Protein AF-A0A9X4BYP3-F1 (afdb_monomer)

Foldseek 3Di:
DVVLVVLVVVLLVLQCVQDPPQFQKKKKKWFDDLVVLDIDIWIWTHHPNDIDTDDDDPVSVVSNRVSVNVSQVVVCVVPVDGFGMKMWMQGRVRDIDIDTHD

Mean predicted aligned error: 2.99 Å

pLDDT: mean 94.3, std 4.19, range [77.06, 98.38]

Secondary structure (DSSP, 8-state):
-HHHHHHHHHHHHHHHTTS-SS-SEEEEEEEEETTTTEEEEEEEEEETTEEEE-PPPHHHHHHHHHHHHHHHHHHHHHHS---SEEEEEE-TT--EEEEEE-

Solvent-accessible surface area (backbone atoms only — not comparable to full-atom values): 5780 Å² total; per-residue (Å²): 109,70,66,56,52,51,48,53,52,52,48,47,52,59,56,55,72,76,49,68,98,76,47,55,30,41,40,41,38,39,36,40,40,86,88,82,70,48,66,50,75,50,43,36,35,29,42,97,92,41,80,48,78,51,83,70,54,72,69,55,48,53,52,46,43,53,47,53,53,52,46,41,55,58,4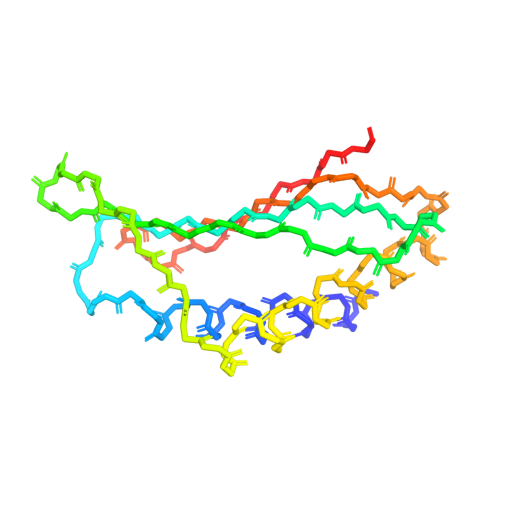6,21,77,77,68,78,51,63,54,40,34,41,37,42,36,30,44,68,82,69,50,75,48,78,50,79,41,106

Nearest PDB structures (foldseek):
  2ia1-assembly1_A  TM=8.231E-01  e=1.016E-07  Halalkalibacterium halodurans
  3i0t-assembly1_A  TM=8.239E-01  e=1.684E-07  Halalkalibacterium halodurans C-125
  8guo-assembly1_A  TM=7.993E-01  e=2.794E-07  Staphylococcus aureus subsp. aureus NCTC 8325
  8gup-assembly2_B  TM=7.292E-01  e=9.899E-07  Staphylococcus aureus subsp. aureus NCTC 8325
  2nyk-assembly1_A  TM=3.473E-01  e=1.931E+00  Murid betaherpesvirus 1

Radius of gyration: 13.46 Å; Cα contacts (8 Å, |Δi|>4): 159; chains: 1; bounding box: 32×26×36 Å

InterPro domains:
  IPR036170 Immunity protein YezG-like superfamily [SSF160424] (3-102)

Organism: NCBI:txid2745512

Sequence (102 aa):
MKEQLDILNTLASLIYEQAPGSCDEIVYKAKTDPDEGWVESSFFYHKDGERHSVFLTDACESEASELVSKLNEVMFAYTGGRWRSFVLKFDSNLKVSTDFNY

Structure (mmCIF, N/CA/C/O backbone):
data_AF-A0A9X4BYP3-F1
#
_entry.id   AF-A0A9X4BYP3-F1
#
loop_
_atom_site.group_PDB
_atom_site.id
_atom_site.type_symbol
_atom_site.label_atom_id
_atom_site.label_alt_id
_atom_site.label_comp_id
_atom_site.label_asym_id
_atom_site.label_entity_id
_atom_site.label_seq_id
_atom_site.pdbx_PDB_ins_code
_atom_site.Cartn_x
_atom_site.Cartn_y
_atom_site.Cartn_z
_atom_site.occupancy
_atom_site.B_iso_or_equiv
_atom_site.auth_seq_id
_atom_site.auth_comp_id
_atom_site.auth_asym_id
_atom_site.auth_atom_id
_atom_site.pdbx_PDB_model_num
ATOM 1 N N . MET A 1 1 ? 12.436 -10.957 -5.965 1.00 79.62 1 MET A N 1
ATOM 2 C CA . MET A 1 1 ? 11.567 -11.564 -4.924 1.00 79.62 1 MET A CA 1
ATOM 3 C C . MET A 1 1 ? 11.840 -11.023 -3.518 1.00 79.62 1 MET A C 1
ATOM 5 O O . MET A 1 1 ? 10.906 -10.500 -2.935 1.00 79.62 1 MET A O 1
ATOM 9 N N . LYS A 1 2 ? 13.074 -11.074 -2.980 1.00 91.31 2 LYS A N 1
ATOM 10 C CA . LYS A 1 2 ? 13.389 -10.487 -1.654 1.00 91.31 2 LYS A CA 1
ATOM 11 C C . LYS A 1 2 ? 13.046 -8.992 -1.568 1.00 91.31 2 LYS A C 1
ATOM 13 O O . LYS A 1 2 ? 12.302 -8.590 -0.692 1.00 91.31 2 LYS A O 1
ATOM 18 N N . GLU A 1 3 ? 13.489 -8.211 -2.551 1.00 94.56 3 GLU A N 1
ATOM 19 C CA . GLU A 1 3 ? 13.225 -6.766 -2.594 1.00 94.56 3 GLU A CA 1
ATOM 20 C C . GLU A 1 3 ? 11.729 -6.416 -2.673 1.00 94.56 3 GLU A C 1
ATOM 22 O O . GLU A 1 3 ? 11.283 -5.484 -2.016 1.00 94.56 3 GLU A O 1
ATOM 27 N N . GLN A 1 4 ? 10.938 -7.189 -3.426 1.00 95.00 4 GLN A N 1
ATOM 28 C CA . GLN A 1 4 ? 9.481 -7.018 -3.481 1.00 95.00 4 GLN A CA 1
ATOM 29 C C . GLN A 1 4 ? 8.858 -7.187 -2.089 1.00 95.00 4 GLN A C 1
ATOM 31 O O . GLN A 1 4 ? 8.014 -6.391 -1.690 1.00 95.00 4 GLN A O 1
ATOM 36 N N . LEU A 1 5 ? 9.278 -8.221 -1.355 1.00 95.31 5 LEU A N 1
ATOM 37 C CA . LEU A 1 5 ? 8.778 -8.487 -0.012 1.00 95.31 5 LEU A CA 1
ATOM 38 C C . LEU A 1 5 ? 9.211 -7.398 0.979 1.00 95.31 5 LEU A C 1
ATOM 40 O O . LEU A 1 5 ? 8.400 -6.977 1.796 1.00 95.31 5 LEU A O 1
ATOM 44 N N . ASP A 1 6 ? 10.448 -6.908 0.875 1.00 97.62 6 ASP A N 1
ATOM 45 C CA . ASP A 1 6 ? 10.950 -5.813 1.712 1.00 97.62 6 ASP A CA 1
ATOM 46 C C . ASP A 1 6 ? 10.122 -4.531 1.497 1.00 97.62 6 ASP A C 1
ATOM 48 O O . ASP A 1 6 ? 9.674 -3.926 2.467 1.00 97.62 6 ASP A O 1
ATOM 52 N N . ILE A 1 7 ? 9.825 -4.167 0.241 1.00 97.94 7 ILE A N 1
ATOM 53 C CA . ILE A 1 7 ? 8.970 -3.010 -0.085 1.00 97.94 7 ILE A CA 1
ATOM 54 C C . ILE A 1 7 ? 7.559 -3.187 0.486 1.00 97.94 7 ILE A C 1
ATOM 56 O O . ILE A 1 7 ? 7.028 -2.267 1.106 1.00 97.94 7 ILE A O 1
ATOM 60 N N . LEU A 1 8 ? 6.957 -4.367 0.306 1.00 97.62 8 LEU A N 1
ATOM 61 C CA . LEU A 1 8 ? 5.619 -4.662 0.823 1.00 97.62 8 LEU A CA 1
ATOM 62 C C . LEU A 1 8 ? 5.560 -4.591 2.354 1.00 97.62 8 LEU A C 1
ATOM 64 O O . LEU A 1 8 ? 4.586 -4.074 2.892 1.00 97.62 8 LEU A O 1
ATOM 68 N N . ASN A 1 9 ? 6.592 -5.065 3.053 1.00 97.25 9 ASN A N 1
ATOM 69 C CA . ASN A 1 9 ? 6.662 -5.008 4.513 1.00 97.25 9 ASN A CA 1
ATOM 70 C C . ASN A 1 9 ? 6.822 -3.573 5.033 1.00 97.25 9 ASN A C 1
ATOM 72 O O . ASN A 1 9 ? 6.174 -3.204 6.017 1.00 97.25 9 ASN A O 1
ATOM 76 N N . THR A 1 10 ? 7.650 -2.758 4.372 1.00 98.00 10 THR A N 1
ATOM 77 C CA . THR A 1 10 ? 7.801 -1.337 4.716 1.00 98.00 10 THR A CA 1
ATOM 78 C C . THR A 1 10 ? 6.492 -0.593 4.486 1.00 98.00 10 THR A C 1
ATOM 80 O O . THR A 1 10 ? 6.003 0.072 5.396 1.00 98.00 10 THR A O 1
ATOM 83 N N . LEU A 1 11 ? 5.869 -0.779 3.316 1.00 98.12 11 LEU A N 1
ATOM 84 C CA . LEU A 1 11 ? 4.580 -0.168 3.001 1.00 98.12 11 LEU A CA 1
ATOM 85 C C . LEU A 1 11 ? 3.501 -0.606 3.997 1.00 98.12 11 LEU A C 1
ATOM 87 O O . LEU A 1 11 ? 2.713 0.215 4.454 1.00 98.12 11 LEU A O 1
ATOM 91 N N . ALA A 1 12 ? 3.483 -1.885 4.377 1.00 97.31 12 ALA A N 1
ATOM 92 C CA . ALA A 1 12 ? 2.529 -2.380 5.353 1.00 97.31 12 ALA A CA 1
ATOM 93 C C . ALA A 1 12 ? 2.696 -1.725 6.728 1.00 97.31 12 ALA A C 1
ATOM 95 O O . ALA A 1 12 ? 1.712 -1.276 7.312 1.00 97.31 12 ALA A O 1
ATOM 96 N N . SER A 1 13 ? 3.927 -1.615 7.221 1.00 96.50 13 SER A N 1
ATOM 97 C CA . SER A 1 13 ? 4.201 -0.942 8.496 1.00 96.50 13 SER A CA 1
ATOM 98 C C . SER A 1 13 ? 3.756 0.523 8.456 1.00 96.50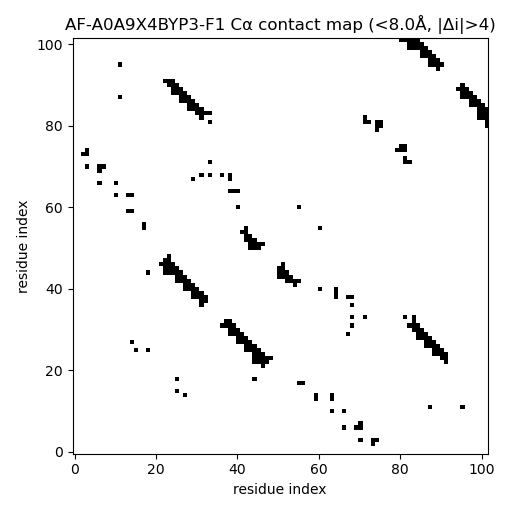 13 SER A C 1
ATOM 100 O O . SER A 1 13 ? 3.019 0.965 9.333 1.00 96.50 13 SER A O 1
ATOM 102 N N . LEU A 1 14 ? 4.110 1.234 7.381 1.00 97.19 14 LEU A N 1
ATOM 103 C CA . LEU A 1 14 ? 3.775 2.642 7.185 1.00 97.19 14 LEU A CA 1
ATOM 104 C C . LEU A 1 14 ? 2.257 2.886 7.206 1.00 97.19 14 LEU A C 1
ATOM 106 O O . LEU A 1 14 ? 1.774 3.780 7.895 1.00 97.19 14 LEU A O 1
ATOM 110 N N . ILE A 1 15 ? 1.494 2.069 6.472 1.00 97.25 15 ILE A N 1
ATOM 111 C CA . ILE A 1 15 ? 0.032 2.184 6.389 1.00 97.25 15 ILE A CA 1
ATOM 112 C C . ILE A 1 15 ? -0.640 1.797 7.707 1.00 97.25 15 ILE A C 1
ATOM 114 O O . ILE A 1 15 ? -1.610 2.439 8.113 1.00 97.25 15 ILE A O 1
ATOM 118 N N . TYR A 1 16 ? -0.137 0.765 8.384 1.00 95.56 16 TYR A N 1
ATOM 119 C CA . TYR A 1 16 ? -0.679 0.325 9.666 1.00 95.56 16 TYR A CA 1
ATOM 120 C C . TYR A 1 16 ? -0.610 1.432 10.728 1.00 95.56 16 TYR A C 1
ATOM 122 O O . TYR A 1 16 ? -1.572 1.632 11.466 1.00 95.56 16 TYR A O 1
ATOM 130 N N . GLU A 1 17 ? 0.478 2.205 10.754 1.00 95.12 17 GLU A N 1
ATOM 131 C CA . GLU A 1 17 ? 0.665 3.323 11.690 1.00 95.12 17 GLU A CA 1
ATOM 132 C C . GLU A 1 17 ? -0.328 4.483 11.491 1.00 95.12 17 GLU A C 1
ATOM 134 O O . GLU A 1 17 ? -0.501 5.300 12.395 1.00 95.12 17 GLU A O 1
ATOM 139 N N . GLN A 1 18 ? -1.007 4.560 10.340 1.00 95.44 18 GLN A N 1
ATOM 140 C CA . GLN A 1 18 ? -2.015 5.595 10.069 1.00 95.44 18 GLN A CA 1
ATOM 141 C C . GLN A 1 18 ? -3.413 5.224 10.586 1.00 95.44 18 GLN A C 1
ATOM 143 O O . GLN A 1 18 ? -4.298 6.079 10.659 1.00 95.44 18 GLN A O 1
ATOM 148 N N . ALA A 1 19 ? -3.639 3.956 10.934 1.00 93.25 19 ALA A N 1
ATOM 149 C CA . ALA A 1 19 ? -4.901 3.494 11.495 1.00 93.25 19 ALA A CA 1
ATOM 150 C C . ALA A 1 19 ? -4.893 3.590 13.031 1.00 93.25 19 ALA A C 1
ATOM 152 O O . ALA A 1 19 ? -3.846 3.454 13.668 1.00 93.25 19 ALA A O 1
ATOM 153 N N . PRO A 1 20 ? -6.058 3.771 13.679 1.00 89.38 20 PRO A N 1
ATOM 154 C CA . PRO A 1 20 ? -6.131 3.634 15.126 1.00 89.38 20 PRO A CA 1
ATOM 155 C C . PRO A 1 20 ? -5.841 2.182 15.546 1.00 89.38 20 PRO A C 1
ATOM 157 O O . PRO A 1 20 ? -6.177 1.237 14.839 1.00 89.38 20 PRO A O 1
ATOM 160 N N . GLY A 1 21 ? -5.274 1.989 16.741 1.00 81.31 21 GLY A N 1
ATOM 161 C CA . GLY A 1 21 ? -4.766 0.680 17.187 1.00 81.31 21 GLY A CA 1
ATOM 162 C C . GLY A 1 21 ? -5.792 -0.458 17.329 1.00 81.31 21 GLY A C 1
ATOM 163 O O . GLY A 1 21 ? -5.392 -1.601 17.517 1.00 81.31 21 GLY A O 1
ATOM 164 N N . SER A 1 22 ? -7.098 -0.179 17.248 1.00 86.12 22 SER A N 1
ATOM 165 C CA . SER A 1 22 ? -8.156 -1.198 17.206 1.00 86.12 22 SER A CA 1
ATOM 166 C C . SER A 1 22 ? -9.088 -0.933 16.018 1.00 86.12 22 SER A C 1
ATOM 168 O O . SER A 1 22 ? -9.923 -0.023 16.083 1.00 86.12 22 SER A O 1
ATOM 170 N N . CYS A 1 23 ? -8.931 -1.718 14.952 1.00 91.44 23 CYS A N 1
ATOM 171 C CA . CYS A 1 23 ? -9.750 -1.683 13.738 1.00 91.44 23 CYS A CA 1
ATOM 172 C C . CYS A 1 23 ? -10.133 -3.105 13.321 1.00 91.44 23 CYS A C 1
ATOM 174 O O . CYS A 1 23 ? -9.377 -4.047 13.553 1.00 91.44 23 CYS A O 1
ATOM 176 N N . ASP A 1 24 ? -11.274 -3.234 12.653 1.00 93.50 24 ASP A N 1
ATOM 177 C CA . ASP A 1 24 ? -11.733 -4.487 12.050 1.00 93.50 24 ASP A CA 1
ATOM 178 C C . ASP A 1 24 ? -10.978 -4.779 10.744 1.00 93.50 24 ASP A C 1
ATOM 180 O O . ASP A 1 24 ? -10.723 -5.932 10.392 1.00 93.50 24 ASP A O 1
ATOM 184 N N . GLU A 1 25 ? -10.633 -3.719 10.009 1.00 96.25 25 GLU A N 1
ATOM 185 C CA . GLU A 1 25 ? -9.963 -3.790 8.715 1.00 96.25 25 GLU A CA 1
ATOM 186 C C . GLU A 1 25 ? -9.226 -2.481 8.423 1.00 96.25 25 GLU A C 1
ATOM 188 O O . GLU A 1 25 ? -9.718 -1.401 8.751 1.00 96.25 25 GLU A O 1
ATOM 193 N N . ILE A 1 26 ? -8.084 -2.566 7.745 1.00 97.31 26 ILE A N 1
ATOM 194 C CA . ILE A 1 26 ? -7.382 -1.411 7.172 1.00 97.31 26 ILE A CA 1
ATOM 195 C C . ILE A 1 26 ? -7.197 -1.670 5.683 1.00 97.31 26 ILE A C 1
ATOM 197 O O . ILE A 1 26 ? -6.780 -2.762 5.295 1.00 97.31 26 ILE A O 1
ATOM 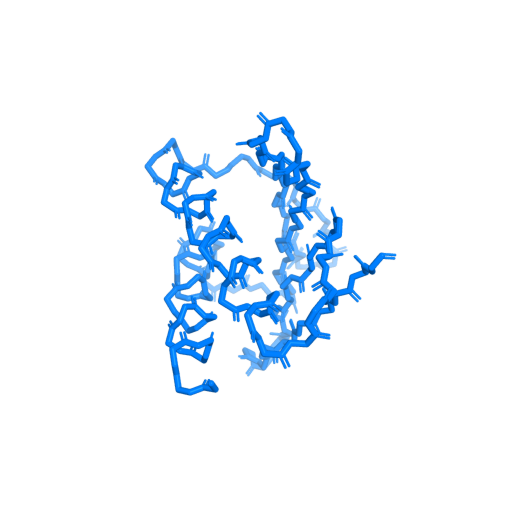201 N N . VAL A 1 27 ? -7.490 -0.676 4.847 1.00 97.81 27 VAL A N 1
ATOM 202 C CA . VAL A 1 27 ? -7.369 -0.788 3.395 1.00 97.81 27 VAL A CA 1
ATOM 203 C C . VAL A 1 27 ? -6.660 0.430 2.825 1.00 97.81 27 VAL A C 1
ATOM 205 O O . VAL A 1 27 ? -7.120 1.566 2.948 1.00 97.81 27 VAL A O 1
ATOM 208 N N . TYR A 1 28 ? -5.574 0.160 2.115 1.00 98.38 28 TYR A N 1
ATOM 209 C CA . TYR A 1 28 ? -4.880 1.114 1.268 1.00 98.38 28 TYR A CA 1
ATOM 210 C C . TYR A 1 28 ? -5.031 0.695 -0.192 1.00 98.38 28 TYR A C 1
ATOM 212 O O . TYR A 1 28 ? -4.899 -0.482 -0.536 1.00 98.38 28 TYR A O 1
ATOM 220 N N . LYS A 1 29 ? -5.333 1.658 -1.059 1.00 98.19 29 LYS A N 1
ATOM 221 C CA . LYS A 1 29 ? -5.448 1.445 -2.502 1.00 98.19 29 LYS A CA 1
ATOM 222 C C . LYS A 1 29 ? -4.580 2.454 -3.217 1.00 98.19 29 LYS A C 1
ATOM 224 O O . LYS A 1 29 ? -4.698 3.644 -2.940 1.00 98.19 29 LYS A O 1
ATOM 229 N N . ALA A 1 30 ? -3.803 1.984 -4.179 1.00 97.56 30 ALA A N 1
ATOM 230 C CA . ALA A 1 30 ? -3.043 2.824 -5.082 1.00 97.56 30 ALA A CA 1
ATOM 231 C C . ALA A 1 30 ? -3.442 2.547 -6.531 1.00 97.56 30 ALA A C 1
ATOM 233 O O . ALA A 1 30 ? -3.682 1.401 -6.921 1.00 97.56 30 ALA A O 1
ATOM 234 N N . LYS A 1 31 ? -3.492 3.603 -7.332 1.00 96.94 31 LYS A N 1
ATOM 235 C CA . LYS A 1 31 ? -3.503 3.546 -8.788 1.00 96.94 31 LYS A CA 1
ATOM 236 C C . LYS A 1 31 ? -2.215 4.156 -9.292 1.00 96.94 31 LYS A C 1
ATOM 238 O O . LYS A 1 31 ? -1.729 5.130 -8.726 1.00 96.94 31 LYS A O 1
ATOM 243 N N . THR A 1 32 ? -1.688 3.584 -10.355 1.00 93.38 32 THR A N 1
ATOM 244 C CA . THR A 1 32 ? -0.431 4.025 -10.941 1.00 93.38 32 THR A CA 1
ATOM 245 C C . THR A 1 32 ? -0.616 4.219 -12.425 1.00 93.38 32 THR A C 1
ATOM 247 O O . THR A 1 32 ? -1.184 3.349 -13.096 1.00 93.38 32 THR A O 1
ATOM 250 N N . ASP A 1 33 ? -0.042 5.292 -12.944 1.00 89.69 33 ASP A N 1
ATOM 251 C CA . ASP A 1 33 ? 0.284 5.383 -14.355 1.00 89.69 33 ASP A CA 1
ATOM 252 C C . ASP A 1 33 ? 1.801 5.308 -14.514 1.00 89.69 33 ASP A C 1
ATOM 254 O O . ASP A 1 33 ? 2.500 6.293 -14.287 1.00 89.69 33 ASP A O 1
ATOM 258 N N . PRO A 1 34 ? 2.344 4.138 -14.877 1.00 77.06 34 PRO A N 1
ATOM 259 C CA . PRO A 1 34 ? 3.775 3.987 -15.093 1.00 77.06 34 PRO A CA 1
ATOM 260 C C . PRO A 1 34 ? 4.308 4.738 -16.320 1.00 77.06 34 PRO A C 1
ATOM 262 O O . PRO A 1 34 ? 5.526 4.819 -16.486 1.00 77.06 34 PRO A O 1
ATOM 265 N N . ASP A 1 35 ? 3.432 5.204 -17.213 1.00 82.94 35 ASP A N 1
ATOM 266 C CA . ASP A 1 35 ? 3.816 5.942 -18.417 1.00 82.94 35 ASP A CA 1
ATOM 267 C C . ASP A 1 35 ? 3.962 7.437 -18.095 1.00 82.94 35 ASP A C 1
ATOM 269 O O . ASP A 1 35 ? 4.910 8.078 -18.548 1.00 82.94 35 ASP A O 1
ATOM 273 N N . GLU A 1 36 ? 3.078 7.972 -17.248 1.00 85.81 36 GLU A N 1
ATOM 274 C CA . GLU A 1 36 ? 3.124 9.364 -16.774 1.00 85.81 36 GLU A CA 1
ATOM 275 C C . GLU A 1 36 ? 3.855 9.543 -15.428 1.00 85.81 36 GLU A C 1
ATOM 277 O O . GLU A 1 36 ? 4.189 10.662 -15.042 1.00 85.81 36 GLU A O 1
ATOM 282 N N . GLY A 1 37 ? 4.141 8.449 -14.721 1.00 84.75 37 GLY A N 1
ATOM 283 C CA . GLY A 1 37 ? 4.918 8.425 -13.482 1.00 84.75 37 GLY A CA 1
ATOM 284 C C . GLY A 1 37 ? 4.169 8.899 -12.235 1.00 84.75 37 GLY A C 1
ATOM 285 O O . GLY A 1 37 ? 4.818 9.237 -11.246 1.00 84.75 37 GLY A O 1
ATOM 286 N N . TRP A 1 38 ? 2.834 8.946 -12.255 1.00 91.00 38 TRP A N 1
ATOM 287 C CA . TR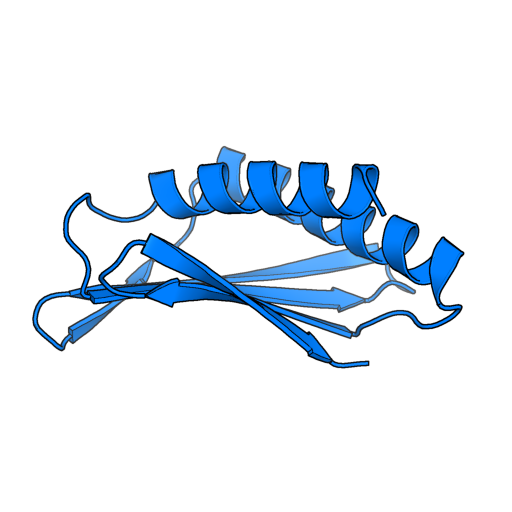P A 1 38 ? 2.041 9.353 -11.094 1.00 91.00 38 TRP A CA 1
ATOM 288 C C . TRP A 1 38 ? 1.470 8.164 -10.317 1.00 91.00 38 TRP A C 1
ATOM 290 O O . TRP A 1 38 ? 1.174 7.096 -10.865 1.00 91.00 38 TRP A O 1
ATOM 300 N N . VAL A 1 39 ? 1.277 8.391 -9.016 1.00 94.69 39 VAL A N 1
ATOM 301 C CA . VAL A 1 39 ? 0.566 7.501 -8.096 1.00 94.69 39 VAL A CA 1
ATOM 302 C C . VAL A 1 39 ? -0.561 8.290 -7.445 1.00 94.69 39 VAL A C 1
ATOM 304 O O . VAL A 1 39 ? -0.336 9.360 -6.892 1.00 94.69 39 VAL A O 1
ATOM 307 N N . GLU A 1 40 ? -1.773 7.754 -7.508 1.00 95.00 40 GLU A N 1
ATOM 308 C CA . GLU A 1 40 ? -2.922 8.246 -6.750 1.00 95.00 40 GLU A CA 1
ATOM 309 C C . GLU A 1 40 ? -3.240 7.217 -5.669 1.00 95.00 40 GLU A C 1
ATOM 311 O O . GLU A 1 40 ? -3.272 6.015 -5.952 1.00 95.00 40 GLU A O 1
ATOM 316 N N . SER A 1 41 ? -3.495 7.655 -4.436 1.00 95.50 41 SER A N 1
ATOM 317 C CA . SER A 1 41 ? -3.783 6.733 -3.342 1.00 95.50 41 SER A CA 1
ATOM 318 C C . SER A 1 41 ? -5.020 7.104 -2.532 1.00 95.50 41 SER A C 1
ATOM 320 O O . SER A 1 41 ? -5.484 8.240 -2.523 1.00 95.50 41 SER A O 1
ATOM 322 N N . SER A 1 42 ? -5.603 6.104 -1.876 1.00 97.00 42 SER A N 1
ATOM 323 C CA . SER A 1 42 ? -6.700 6.289 -0.932 1.00 97.00 42 SER A CA 1
ATOM 324 C C . SER A 1 42 ? -6.558 5.328 0.236 1.00 97.00 42 SER A C 1
ATOM 326 O O . SER A 1 42 ? -6.107 4.190 0.077 1.00 97.00 42 SER A O 1
ATOM 328 N N . PHE A 1 43 ? -6.989 5.786 1.405 1.00 97.94 43 PHE A N 1
ATOM 329 C CA . PHE A 1 43 ? -6.903 5.044 2.649 1.00 97.94 43 PHE A CA 1
ATOM 330 C C . PHE A 1 43 ? -8.238 5.080 3.392 1.00 97.94 43 PHE A C 1
ATOM 332 O O . PHE A 1 43 ? -8.955 6.086 3.411 1.00 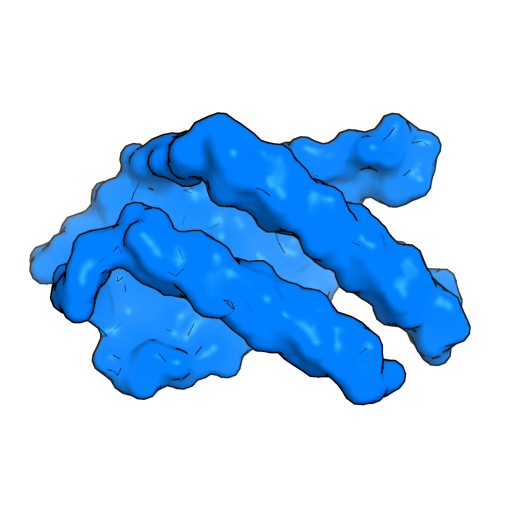97.94 43 PHE A O 1
ATOM 339 N N . PHE A 1 44 ? -8.605 3.949 3.980 1.00 97.50 44 PHE A N 1
ATOM 340 C CA . PHE A 1 44 ? -9.708 3.871 4.923 1.00 97.50 44 PHE A CA 1
ATOM 341 C C . PHE A 1 44 ? -9.522 2.693 5.872 1.00 97.50 44 PHE A C 1
ATOM 343 O O . PHE A 1 44 ? -8.795 1.744 5.581 1.00 97.50 44 PHE A O 1
ATOM 350 N N . TYR A 1 45 ? -10.238 2.732 6.985 1.00 97.06 45 TYR A N 1
ATOM 351 C CA . TYR A 1 45 ? -10.332 1.620 7.920 1.00 97.06 45 TYR A CA 1
ATOM 352 C C . TYR A 1 45 ? -11.788 1.380 8.317 1.00 97.06 45 TYR A C 1
ATOM 354 O O . TYR A 1 45 ? -12.629 2.276 8.199 1.00 97.06 45 TYR A O 1
ATOM 362 N N . HIS A 1 46 ? -12.082 0.163 8.764 1.00 96.19 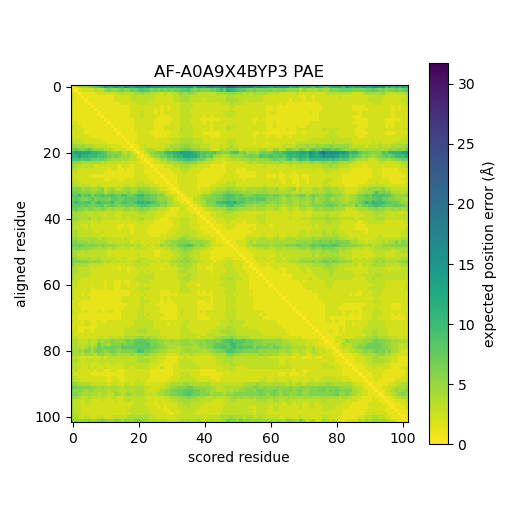46 HIS A N 1
ATOM 363 C CA . HIS A 1 46 ? -13.342 -0.177 9.412 1.00 96.19 46 HIS A CA 1
ATOM 364 C C . HIS A 1 46 ? -13.130 -0.288 10.916 1.00 96.19 46 HIS A C 1
ATOM 366 O O . HIS A 1 46 ? -12.164 -0.909 11.365 1.00 96.19 46 HIS A O 1
ATOM 372 N N . LYS A 1 47 ? -14.023 0.322 11.689 1.00 94.38 47 LYS A N 1
ATOM 373 C CA . LYS A 1 47 ? -14.031 0.229 13.143 1.00 94.38 47 LYS A CA 1
ATOM 374 C C . LYS A 1 47 ? -15.467 0.211 13.639 1.00 94.38 47 LYS A C 1
ATOM 376 O O . LYS A 1 47 ? -16.262 1.048 13.225 1.00 94.38 47 LYS A O 1
ATOM 381 N N . ASP A 1 48 ? -15.783 -0.745 14.506 1.00 92.62 48 ASP A N 1
ATOM 382 C CA . ASP A 1 48 ? -17.124 -0.929 15.068 1.00 92.62 48 ASP A CA 1
ATOM 383 C C . ASP A 1 48 ? -18.199 -1.077 13.965 1.00 92.62 48 ASP A C 1
ATOM 385 O O . ASP A 1 48 ? -19.345 -0.654 14.112 1.00 92.62 48 ASP A O 1
ATOM 389 N N . GLY A 1 49 ? -17.819 -1.678 12.828 1.00 91.06 49 GLY A N 1
ATOM 390 C CA . GLY A 1 49 ? -18.683 -1.842 11.653 1.00 91.06 49 GLY A CA 1
ATOM 391 C C . GLY A 1 49 ? -18.868 -0.588 10.784 1.00 91.06 49 GLY A C 1
ATOM 392 O O . GLY A 1 49 ? -19.549 -0.664 9.759 1.00 91.06 49 GLY A O 1
ATOM 393 N N . GLU A 1 50 ? -18.254 0.543 11.135 1.00 95.12 50 GLU A N 1
ATOM 394 C CA . GLU A 1 50 ? -18.308 1.789 10.365 1.00 95.12 50 GLU A CA 1
ATOM 395 C C . GLU A 1 50 ? -17.045 2.003 9.529 1.00 95.12 50 GLU A C 1
ATOM 397 O O . GLU A 1 50 ? -15.932 1.677 9.940 1.00 95.12 50 GLU A O 1
ATOM 402 N N . ARG A 1 51 ? -17.210 2.574 8.330 1.00 96.62 51 ARG A N 1
ATOM 403 C CA . ARG A 1 51 ? -16.095 2.918 7.442 1.00 96.62 51 ARG A CA 1
ATOM 404 C C . ARG A 1 51 ? -15.629 4.347 7.694 1.00 96.62 51 ARG A C 1
ATOM 406 O O . ARG A 1 51 ? -16.379 5.293 7.462 1.00 96.62 51 ARG A O 1
ATOM 413 N N . HIS A 1 52 ? -14.350 4.506 8.009 1.00 96.69 52 HIS A N 1
ATOM 414 C CA . HIS A 1 52 ? -13.689 5.797 8.150 1.00 96.69 52 HIS A CA 1
ATOM 415 C C . HIS A 1 52 ? -12.701 6.017 7.005 1.00 96.69 52 HIS A C 1
ATOM 417 O O . HIS A 1 52 ? -11.658 5.370 6.928 1.00 96.69 52 HIS A O 1
ATOM 423 N N . SER A 1 53 ? -13.032 6.941 6.105 1.00 96.50 53 SER A N 1
ATOM 424 C CA . SER A 1 53 ? -12.116 7.410 5.065 1.00 96.50 53 SER A CA 1
ATOM 425 C C . SER A 1 53 ? -11.391 8.655 5.553 1.00 96.50 53 SER A C 1
ATOM 427 O O . SER A 1 53 ? -12.023 9.675 5.816 1.00 96.50 53 SER A O 1
ATOM 429 N N . VAL A 1 54 ? -10.073 8.550 5.684 1.00 94.88 54 VAL A N 1
ATOM 430 C CA . VAL A 1 54 ? -9.203 9.630 6.153 1.00 94.88 54 VAL A CA 1
ATOM 431 C C . VAL A 1 54 ? -8.014 9.764 5.212 1.00 94.88 54 VAL A C 1
ATOM 433 O O . VAL A 1 54 ? -7.648 8.811 4.523 1.00 94.88 54 VAL A O 1
ATOM 436 N N . PHE A 1 55 ? -7.428 10.954 5.177 1.00 94.81 55 PHE A N 1
ATOM 437 C CA . PHE A 1 55 ? -6.185 11.177 4.452 1.00 94.81 55 PHE A CA 1
ATOM 438 C C . PHE A 1 55 ? -5.009 10.608 5.243 1.00 94.81 55 PHE A C 1
ATOM 440 O O . PHE A 1 55 ? -5.018 10.616 6.477 1.00 94.81 55 PHE A O 1
ATOM 447 N N . LEU A 1 56 ? -4.009 10.116 4.516 1.00 96.56 56 LEU A N 1
ATOM 448 C CA . LEU A 1 56 ? -2.697 9.842 5.087 1.00 96.56 56 LEU A CA 1
ATOM 449 C C . LEU A 1 56 ? -2.048 11.175 5.483 1.00 96.56 56 LEU A C 1
ATOM 451 O O . LEU A 1 56 ? -2.416 12.235 4.976 1.00 96.56 56 LEU A O 1
ATOM 455 N N . THR A 1 57 ? -1.077 11.132 6.388 1.00 96.94 57 THR A N 1
ATOM 456 C CA . THR A 1 57 ? -0.195 12.291 6.591 1.00 96.94 57 THR A CA 1
ATOM 457 C C . THR A 1 57 ? 0.649 12.542 5.337 1.00 96.94 57 THR A C 1
ATOM 459 O O . THR A 1 57 ? 1.044 11.580 4.684 1.00 96.94 57 THR A O 1
ATOM 462 N N . ASP A 1 58 ? 0.995 13.800 5.035 1.00 95.69 58 ASP A N 1
ATOM 463 C CA . ASP A 1 58 ? 1.792 14.155 3.842 1.00 95.69 58 ASP A CA 1
ATOM 464 C C . ASP A 1 58 ? 3.095 13.338 3.732 1.00 95.69 58 ASP A C 1
ATOM 466 O O . ASP A 1 58 ? 3.481 12.889 2.653 1.00 95.69 58 ASP A O 1
ATOM 470 N N . ALA A 1 59 ? 3.764 13.102 4.868 1.00 96.38 59 ALA A N 1
ATOM 471 C CA . ALA A 1 59 ? 4.977 12.288 4.928 1.00 96.38 59 ALA A CA 1
ATOM 472 C C . ALA A 1 59 ? 4.704 10.823 4.547 1.00 96.38 59 ALA A C 1
ATOM 474 O O . ALA A 1 59 ? 5.425 10.253 3.730 1.00 96.38 59 ALA A O 1
ATOM 475 N N . CYS A 1 60 ? 3.637 10.233 5.099 1.00 96.88 60 CYS A N 1
ATOM 476 C CA . CYS A 1 60 ? 3.223 8.875 4.767 1.00 96.88 60 CYS A CA 1
ATOM 477 C C . CYS A 1 60 ? 2.781 8.760 3.303 1.00 96.88 60 CYS A C 1
ATOM 479 O O . CYS A 1 60 ? 3.147 7.799 2.636 1.00 96.88 60 CYS A O 1
ATOM 481 N N . GLU A 1 61 ? 2.028 9.729 2.781 1.00 96.56 61 GLU A N 1
ATOM 482 C CA . GLU A 1 61 ? 1.575 9.723 1.389 1.00 96.56 61 GLU A CA 1
ATOM 483 C C . GLU A 1 61 ? 2.749 9.778 0.403 1.00 96.56 61 GLU A C 1
ATOM 485 O O . GLU A 1 61 ? 2.784 8.998 -0.555 1.00 96.56 61 GLU A O 1
ATOM 490 N N . SER A 1 62 ? 3.734 10.645 0.662 1.00 96.38 62 SER A N 1
ATOM 491 C CA . SER A 1 62 ? 4.949 10.747 -0.151 1.00 96.38 62 SER A CA 1
ATOM 492 C C . SER A 1 62 ? 5.731 9.432 -0.149 1.00 96.38 62 SER A C 1
ATOM 494 O O . SER A 1 62 ? 6.035 8.890 -1.212 1.00 96.38 62 SER A O 1
ATOM 496 N N . GLU A 1 63 ? 6.008 8.875 1.033 1.00 97.81 63 GLU A N 1
ATOM 497 C CA . GLU A 1 63 ? 6.781 7.636 1.162 1.00 97.81 63 GLU A CA 1
ATOM 498 C C . GLU A 1 63 ? 6.033 6.426 0.578 1.00 97.81 63 GLU A C 1
ATOM 500 O O . GLU A 1 63 ? 6.616 5.617 -0.148 1.00 97.81 63 GLU A O 1
ATOM 505 N N . ALA A 1 64 ? 4.720 6.322 0.809 1.00 97.69 64 ALA A N 1
ATOM 506 C CA . ALA A 1 64 ? 3.892 5.273 0.223 1.00 97.69 64 ALA A CA 1
ATOM 507 C C . ALA A 1 64 ? 3.916 5.332 -1.312 1.00 97.69 64 ALA A C 1
ATOM 509 O O . ALA A 1 64 ? 4.061 4.297 -1.962 1.00 97.69 64 ALA A O 1
ATOM 510 N N . SER A 1 65 ? 3.821 6.528 -1.897 1.00 96.25 65 SER A N 1
ATOM 511 C CA . SER A 1 65 ? 3.824 6.720 -3.353 1.00 96.25 65 SER A CA 1
ATOM 512 C C . SER A 1 65 ? 5.156 6.319 -3.995 1.00 96.25 65 SER A C 1
ATOM 514 O O . SER A 1 65 ? 5.174 5.666 -5.046 1.00 96.25 65 SER A O 1
ATOM 516 N N . GLU A 1 66 ? 6.278 6.635 -3.345 1.00 96.69 66 GLU A N 1
ATOM 517 C CA . GLU A 1 66 ? 7.608 6.192 -3.775 1.00 96.69 66 GLU A CA 1
ATOM 518 C C . GLU A 1 66 ? 7.746 4.665 -3.709 1.00 96.69 66 GLU A C 1
ATOM 520 O O . GLU A 1 66 ? 8.202 4.034 -4.669 1.00 96.69 66 GLU A O 1
ATOM 525 N N . LEU A 1 67 ? 7.297 4.046 -2.611 1.00 98.00 67 LEU A N 1
ATOM 526 C CA . LEU A 1 67 ? 7.317 2.591 -2.437 1.00 98.00 67 LEU A CA 1
ATOM 527 C C . LEU A 1 67 ? 6.442 1.876 -3.474 1.00 98.00 67 LEU A C 1
ATOM 529 O O . LEU A 1 67 ? 6.869 0.869 -4.038 1.00 98.00 67 LEU A O 1
ATOM 533 N N . VAL A 1 68 ? 5.248 2.399 -3.763 1.00 97.19 68 VAL A N 1
ATOM 534 C CA . VAL A 1 68 ? 4.326 1.868 -4.781 1.00 97.19 68 VAL A CA 1
ATOM 535 C C . VAL A 1 68 ? 4.953 1.949 -6.174 1.00 97.19 68 VAL A C 1
ATOM 537 O O . VAL A 1 68 ? 4.932 0.962 -6.913 1.00 97.19 68 VAL A O 1
ATOM 540 N N . SER A 1 69 ? 5.575 3.079 -6.516 1.00 95.56 69 SER A N 1
ATOM 541 C CA . SER A 1 69 ? 6.285 3.244 -7.792 1.00 95.56 69 SER A CA 1
ATOM 542 C C . SER A 1 69 ? 7.441 2.250 -7.916 1.00 95.56 69 SER A C 1
ATOM 544 O O . SER A 1 69 ? 7.556 1.530 -8.910 1.00 95.56 69 SER A O 1
ATOM 546 N N . LYS A 1 70 ? 8.259 2.134 -6.861 1.00 95.94 70 LYS A N 1
ATOM 547 C CA . LYS A 1 70 ? 9.378 1.188 -6.812 1.00 95.94 70 LYS A CA 1
ATOM 548 C C . LYS A 1 70 ? 8.904 -0.262 -6.919 1.00 95.94 70 LYS A C 1
ATOM 550 O O . LYS A 1 70 ? 9.534 -1.064 -7.606 1.00 95.94 70 LYS A O 1
ATOM 555 N N . LEU A 1 71 ? 7.796 -0.611 -6.265 1.00 96.56 71 LEU A N 1
ATOM 556 C CA . LEU A 1 71 ? 7.208 -1.947 -6.333 1.00 96.56 71 LEU A CA 1
ATOM 557 C C . LEU A 1 71 ? 6.815 -2.315 -7.768 1.00 96.56 71 LEU A C 1
ATOM 559 O O . LEU A 1 71 ? 7.047 -3.451 -8.183 1.00 96.56 71 LEU A O 1
ATOM 563 N N . ASN A 1 72 ? 6.250 -1.366 -8.520 1.00 95.12 72 ASN A N 1
ATOM 564 C CA . ASN A 1 72 ? 5.848 -1.586 -9.909 1.00 95.12 72 ASN A CA 1
ATOM 565 C C . ASN A 1 72 ? 7.069 -1.888 -10.786 1.00 95.12 72 ASN A C 1
ATOM 567 O O . ASN A 1 72 ? 7.089 -2.904 -11.476 1.00 95.12 72 ASN A O 1
ATOM 571 N N . GLU A 1 73 ? 8.138 -1.098 -10.658 1.00 94.81 73 GLU A N 1
ATOM 572 C CA . GLU A 1 73 ? 9.397 -1.318 -11.383 1.00 94.81 73 GLU A CA 1
ATOM 573 C C . GLU A 1 73 ? 10.059 -2.655 -11.027 1.00 94.81 73 GLU A C 1
ATOM 575 O O . GLU A 1 73 ? 10.449 -3.427 -11.907 1.00 94.81 73 GLU A O 1
ATOM 580 N N . VAL A 1 74 ? 10.128 -2.980 -9.732 1.00 95.38 74 VAL A N 1
ATOM 581 C CA . VAL A 1 74 ? 10.687 -4.253 -9.261 1.00 95.38 74 VAL A CA 1
ATOM 582 C C . VAL A 1 74 ? 9.887 -5.426 -9.827 1.00 95.38 74 VAL A C 1
ATOM 584 O O . VAL A 1 74 ? 10.481 -6.377 -10.327 1.00 95.38 74 VAL A O 1
ATOM 587 N N . MET A 1 75 ? 8.553 -5.386 -9.783 1.00 94.19 75 MET A N 1
ATOM 5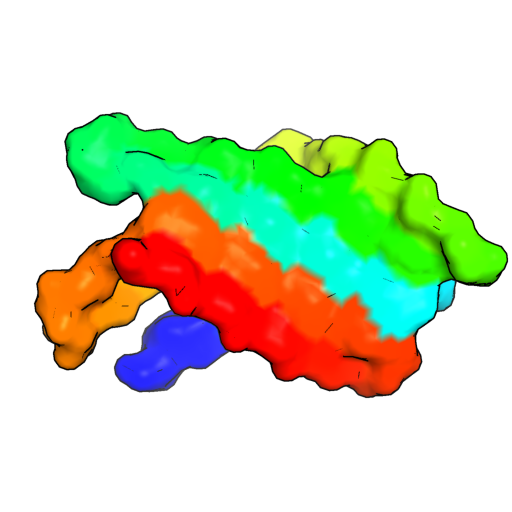88 C CA . MET A 1 75 ? 7.711 -6.469 -10.305 1.00 94.19 75 MET A CA 1
ATOM 589 C C . MET A 1 75 ? 7.734 -6.559 -11.834 1.00 94.19 75 MET A C 1
ATOM 591 O O . MET A 1 75 ? 7.755 -7.672 -12.371 1.00 94.19 75 MET A O 1
ATOM 595 N N . PHE A 1 76 ? 7.783 -5.425 -12.535 1.00 93.62 76 PHE A N 1
ATOM 596 C CA . PHE A 1 76 ? 7.941 -5.369 -13.985 1.00 93.62 76 PHE A CA 1
ATOM 597 C C . PHE A 1 76 ? 9.231 -6.067 -14.425 1.00 93.62 76 PHE A C 1
ATOM 599 O O . PHE A 1 76 ? 9.191 -6.899 -15.328 1.00 93.62 76 PHE A O 1
ATOM 606 N N . ALA A 1 77 ? 10.348 -5.839 -13.728 1.00 93.56 77 ALA A N 1
ATOM 607 C CA . ALA A 1 77 ? 11.620 -6.488 -14.043 1.00 93.56 77 ALA A CA 1
ATOM 608 C C . ALA A 1 77 ? 11.567 -8.030 -13.968 1.00 93.56 77 ALA A C 1
ATOM 610 O O . ALA A 1 77 ? 12.310 -8.702 -14.683 1.00 93.56 77 ALA A O 1
ATOM 611 N N . TYR A 1 78 ? 10.693 -8.607 -13.132 1.00 89.38 78 TYR A N 1
ATOM 612 C CA . TYR A 1 78 ? 10.533 -10.066 -13.018 1.00 89.38 78 TYR A CA 1
ATOM 613 C C . TYR A 1 78 ? 9.457 -10.649 -13.938 1.00 89.38 78 TYR A C 1
ATOM 615 O O . TYR A 1 78 ? 9.571 -1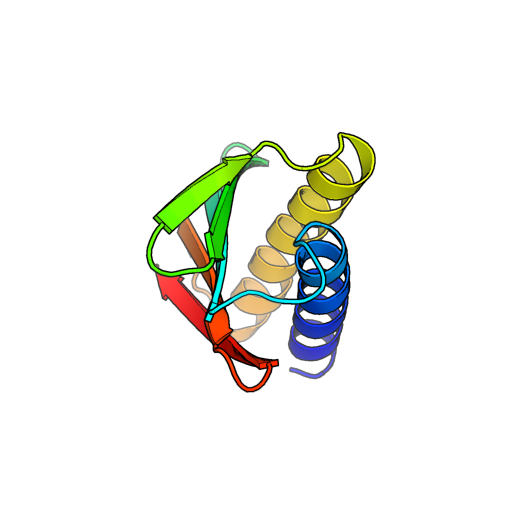1.803 -14.344 1.00 89.38 78 TYR A O 1
ATOM 623 N N . THR A 1 79 ? 8.389 -9.898 -14.213 1.00 90.19 79 THR A N 1
ATOM 624 C CA . THR A 1 79 ? 7.182 -10.427 -14.876 1.00 90.19 79 THR A CA 1
ATOM 625 C C . THR A 1 79 ? 6.977 -9.898 -16.293 1.00 90.19 79 THR A C 1
ATOM 627 O O . THR A 1 79 ? 6.212 -10.482 -17.053 1.00 90.19 79 THR A O 1
ATOM 630 N N . GLY A 1 80 ? 7.626 -8.787 -16.651 1.00 90.62 80 GLY A N 1
ATOM 631 C CA . GLY A 1 80 ? 7.376 -8.032 -17.880 1.00 90.62 80 GLY A CA 1
ATOM 632 C C . GLY A 1 80 ? 6.029 -7.298 -17.904 1.00 90.62 80 GLY A C 1
ATOM 633 O O . GLY A 1 80 ? 5.745 -6.596 -18.871 1.00 90.62 80 GLY A O 1
ATOM 634 N N . GLY A 1 81 ? 5.200 -7.439 -16.864 1.00 90.88 81 GLY A N 1
ATOM 635 C CA . GLY A 1 81 ? 3.893 -6.799 -16.747 1.00 90.88 81 GLY A CA 1
ATOM 636 C C . GLY A 1 81 ? 3.922 -5.655 -15.740 1.00 90.88 81 GLY A C 1
ATOM 637 O O . GLY A 1 81 ? 4.367 -5.835 -14.607 1.00 90.88 81 GLY A O 1
ATOM 638 N N . ARG A 1 82 ? 3.418 -4.489 -16.149 1.00 92.44 82 ARG A N 1
ATOM 639 C CA . ARG A 1 82 ? 3.139 -3.362 -15.254 1.00 92.44 82 ARG A CA 1
ATOM 640 C C . ARG A 1 82 ? 1.699 -3.459 -14.784 1.00 92.44 82 ARG A C 1
ATOM 642 O O . ARG A 1 82 ? 0.812 -3.654 -15.607 1.00 92.44 82 ARG A O 1
ATOM 649 N N . TRP A 1 83 ? 1.478 -3.326 -13.484 1.00 94.69 83 TRP A N 1
ATOM 650 C CA . TRP A 1 83 ? 0.130 -3.236 -12.935 1.00 94.69 83 TRP A CA 1
ATOM 651 C C . TRP A 1 83 ? -0.334 -1.780 -12.862 1.00 94.69 83 TRP A C 1
ATOM 653 O O . TRP A 1 83 ? 0.481 -0.859 -12.833 1.00 94.69 83 TRP A O 1
ATOM 663 N N . ARG A 1 84 ? -1.651 -1.568 -12.880 1.00 94.69 84 ARG A N 1
ATOM 664 C CA . ARG A 1 84 ? -2.305 -0.248 -12.865 1.00 94.69 84 ARG A CA 1
ATOM 665 C C . ARG A 1 84 ? -2.981 0.066 -11.538 1.00 94.69 84 ARG A C 1
ATOM 667 O O . ARG A 1 84 ? -3.199 1.233 -11.221 1.00 94.69 84 ARG A O 1
ATOM 674 N N . SER A 1 85 ? -3.301 -0.952 -10.741 1.00 96.19 85 SER A N 1
ATOM 675 C CA . SER A 1 85 ? -3.790 -0.743 -9.379 1.00 96.19 85 SER A CA 1
ATOM 676 C C . SER A 1 85 ? -3.302 -1.804 -8.408 1.00 96.19 85 SER A C 1
ATOM 678 O O . SER A 1 85 ? -3.139 -2.969 -8.776 1.00 96.19 85 SER A O 1
ATOM 680 N N . PHE A 1 86 ? -3.145 -1.382 -7.162 1.00 96.69 86 PHE A N 1
ATOM 681 C CA . PHE A 1 86 ? -2.668 -2.174 -6.045 1.00 96.69 86 PHE A CA 1
ATOM 682 C C . PHE A 1 86 ? -3.586 -1.970 -4.838 1.00 96.69 86 PHE A C 1
ATOM 684 O O . PHE A 1 86 ? -3.978 -0.843 -4.528 1.00 96.69 86 PHE A O 1
ATOM 691 N N . VAL A 1 87 ? -3.920 -3.057 -4.149 1.00 98.19 87 VAL A N 1
ATOM 692 C CA . VAL A 1 87 ? -4.662 -3.022 -2.886 1.00 98.19 87 VAL A CA 1
ATOM 693 C C . VAL A 1 87 ? -3.848 -3.730 -1.818 1.00 98.19 87 VAL A C 1
ATOM 695 O O . VAL A 1 87 ? -3.403 -4.854 -2.026 1.00 98.19 87 VAL A O 1
ATOM 698 N N . LEU A 1 88 ? -3.697 -3.078 -0.670 1.00 98.19 88 LEU A N 1
ATOM 699 C CA . LEU A 1 88 ? -3.129 -3.632 0.549 1.00 98.19 88 LEU A CA 1
ATOM 700 C C . LEU A 1 88 ? -4.217 -3.651 1.617 1.00 98.19 88 LEU A C 1
ATOM 702 O O . LEU A 1 88 ? -4.824 -2.617 1.905 1.00 98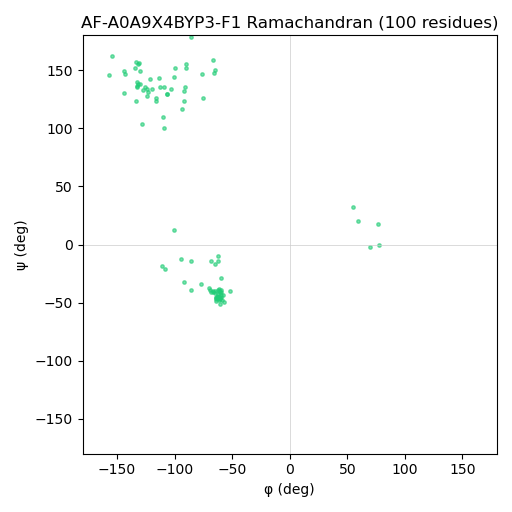.19 88 LEU A O 1
ATOM 706 N N . LYS A 1 89 ? -4.455 -4.817 2.212 1.00 97.81 89 LYS A N 1
ATOM 707 C CA . LYS A 1 89 ? -5.496 -4.995 3.223 1.00 97.81 89 LYS A CA 1
ATOM 708 C C . LYS A 1 89 ? -4.977 -5.743 4.443 1.00 97.81 89 LYS A C 1
ATOM 710 O O . LYS A 1 89 ? -4.339 -6.785 4.300 1.00 97.81 89 LYS A O 1
ATOM 715 N N . PHE A 1 90 ? -5.335 -5.235 5.616 1.00 96.44 90 PHE A N 1
ATOM 716 C CA . PHE A 1 90 ? -5.146 -5.868 6.917 1.00 96.44 90 PHE A CA 1
ATOM 717 C C . PHE A 1 90 ? -6.506 -6.346 7.408 1.00 96.44 90 PHE A C 1
ATOM 719 O O . PHE A 1 90 ? -7.462 -5.569 7.401 1.00 96.44 90 PHE A O 1
ATOM 726 N N . ASP A 1 91 ? -6.598 -7.607 7.815 1.00 93.25 91 ASP A N 1
ATOM 727 C CA . ASP A 1 91 ? -7.770 -8.103 8.537 1.00 93.25 91 ASP A CA 1
ATOM 728 C C . ASP A 1 91 ? -7.663 -7.843 10.051 1.00 93.25 91 ASP A C 1
ATOM 730 O O . ASP A 1 91 ? -6.651 -7.345 10.553 1.00 93.25 91 ASP A O 1
ATOM 734 N N . SER A 1 92 ? -8.701 -8.227 10.792 1.00 89.25 92 SER A N 1
ATOM 735 C CA . SER A 1 92 ? -8.771 -8.083 12.250 1.00 89.25 92 SER A CA 1
ATOM 736 C C . SER A 1 92 ? -7.695 -8.869 13.016 1.00 89.25 92 SER A C 1
ATOM 738 O O . SER A 1 92 ? -7.507 -8.649 14.208 1.00 89.25 92 SER A O 1
ATOM 740 N N . ASN A 1 93 ? -6.998 -9.806 12.362 1.00 89.69 93 ASN A N 1
ATOM 741 C CA . ASN A 1 93 ? -5.886 -10.576 12.925 1.00 89.69 93 ASN A CA 1
ATOM 742 C C . ASN A 1 93 ? -4.521 -10.031 12.476 1.00 89.69 93 ASN A C 1
ATOM 744 O O . ASN A 1 93 ? -3.509 -10.715 12.639 1.00 89.69 93 ASN A O 1
ATOM 748 N N . LEU A 1 94 ? -4.489 -8.831 11.884 1.00 84.75 94 LEU A N 1
ATOM 749 C CA . LEU A 1 94 ? -3.305 -8.208 11.287 1.00 84.75 94 LEU A CA 1
ATOM 750 C C . LEU A 1 94 ? -2.680 -9.034 10.157 1.00 84.75 94 LEU A C 1
ATOM 752 O O . LEU A 1 94 ? -1.515 -8.841 9.802 1.00 84.75 94 LEU A O 1
ATOM 756 N N . LYS A 1 95 ? -3.442 -9.951 9.555 1.00 93.19 95 LYS A N 1
ATOM 757 C CA . LYS A 1 95 ? -2.979 -10.661 8.371 1.00 93.19 95 LYS A CA 1
ATOM 758 C C . LYS A 1 95 ? -3.059 -9.717 7.180 1.00 93.19 95 LYS A C 1
ATOM 760 O O . LYS A 1 95 ? -4.115 -9.164 6.872 1.00 93.19 95 LYS A O 1
ATOM 765 N N . VAL A 1 96 ? -1.931 -9.582 6.494 1.00 95.25 96 VAL A N 1
ATOM 766 C CA . VAL A 1 96 ? -1.794 -8.729 5.315 1.00 95.25 96 VAL A CA 1
ATOM 767 C C . VAL A 1 96 ? -2.092 -9.529 4.050 1.00 95.25 96 VAL A C 1
ATOM 769 O O . VAL A 1 96 ? -1.620 -10.654 3.879 1.00 95.25 96 VAL A O 1
ATOM 772 N N . SER A 1 97 ? -2.867 -8.934 3.150 1.00 96.88 97 SER A N 1
ATOM 773 C CA . SER A 1 97 ? -3.134 -9.438 1.803 1.00 96.88 97 SER A CA 1
ATOM 774 C C . SER A 1 97 ? -2.908 -8.336 0.777 1.00 96.88 97 SER A C 1
ATOM 776 O O . SER A 1 97 ? -3.082 -7.152 1.082 1.00 96.88 97 SER A O 1
ATOM 778 N N . THR A 1 98 ? -2.487 -8.734 -0.421 1.00 97.19 98 THR A N 1
ATOM 779 C CA . THR A 1 98 ? -2.224 -7.822 -1.530 1.00 97.19 98 THR A CA 1
ATOM 780 C C . THR A 1 98 ? -2.871 -8.314 -2.811 1.00 97.19 98 THR A C 1
ATOM 782 O O . THR A 1 98 ? -2.796 -9.500 -3.129 1.00 97.19 98 THR A O 1
ATOM 785 N N . ASP A 1 99 ? -3.456 -7.386 -3.561 1.00 97.12 99 ASP A N 1
ATOM 786 C CA . ASP A 1 99 ? -4.030 -7.640 -4.879 1.00 97.12 99 ASP A CA 1
ATOM 787 C C . ASP A 1 99 ? -3.430 -6.674 -5.904 1.00 97.12 99 ASP A C 1
ATOM 789 O O . ASP A 1 99 ? -3.315 -5.472 -5.652 1.00 97.12 99 ASP A O 1
ATOM 793 N N . PHE A 1 100 ? -3.071 -7.204 -7.074 1.00 95.50 100 PHE A N 1
ATOM 794 C CA . PHE A 1 100 ? -2.518 -6.450 -8.199 1.00 95.50 100 PHE A CA 1
ATOM 795 C C . PHE A 1 100 ? -3.431 -6.607 -9.415 1.00 95.50 100 PHE A C 1
ATOM 797 O O . PHE A 1 100 ? -3.835 -7.720 -9.754 1.00 95.50 100 PHE A O 1
ATOM 804 N N . ASN A 1 101 ? -3.739 -5.499 -10.086 1.00 94.62 101 ASN A N 1
ATOM 805 C CA . ASN A 1 101 ? -4.515 -5.489 -11.325 1.00 94.62 101 ASN A CA 1
ATOM 806 C C . ASN A 1 101 ? -3.647 -4.962 -12.472 1.00 94.62 101 ASN A C 1
ATOM 808 O O . ASN A 1 101 ? -3.101 -3.864 -12.349 1.00 94.62 101 ASN A O 1
ATOM 812 N N . TYR A 1 102 ? -3.510 -5.759 -13.533 1.00 89.38 102 TYR A N 1
ATOM 813 C CA . TYR A 1 102 ? -2.628 -5.517 -14.679 1.00 89.38 102 TYR A CA 1
ATOM 814 C C . TYR A 1 102 ? -3.330 -4.793 -15.823 1.00 89.38 102 TYR A C 1
ATOM 816 O O . TYR A 1 102 ? -4.450 -5.224 -16.174 1.00 89.38 102 TYR A O 1
#